Protein AF-A0A937NK43-F1 (afdb_monomer)

Sequence (71 aa):
MHRTFHFLPLTRSRKNEREHSSKSDRTEEQLADLKARLPKHSVPPAMLIELEELEEELERTRAEAAQESPQ

Mean predicted aligned error: 10.95 Å

Structure (mmCIF, N/CA/C/O backbone):
data_AF-A0A937NK43-F1
#
_entry.id   AF-A0A937NK43-F1
#
loop_
_atom_site.group_PDB
_atom_site.id
_atom_site.type_symbol
_atom_site.label_atom_id
_atom_site.label_alt_id
_atom_site.label_comp_id
_atom_site.label_asym_id
_atom_site.label_entity_id
_atom_site.label_seq_id
_atom_site.pdbx_PDB_ins_code
_atom_site.Cartn_x
_atom_site.Cartn_y
_atom_site.Cartn_z
_atom_site.occupancy
_atom_site.B_iso_or_equiv
_atom_site.auth_seq_id
_atom_site.auth_comp_id
_atom_site.auth_asym_id
_atom_site.auth_atom_id
_atom_site.pdbx_PDB_model_num
ATOM 1 N N . MET A 1 1 ? -23.814 2.774 50.549 1.00 45.31 1 MET A N 1
ATOM 2 C CA . MET A 1 1 ? -23.434 3.793 49.548 1.00 45.31 1 MET A CA 1
ATOM 3 C C . MET A 1 1 ? -23.207 3.087 48.222 1.00 45.31 1 MET A C 1
ATOM 5 O O . MET A 1 1 ? -22.22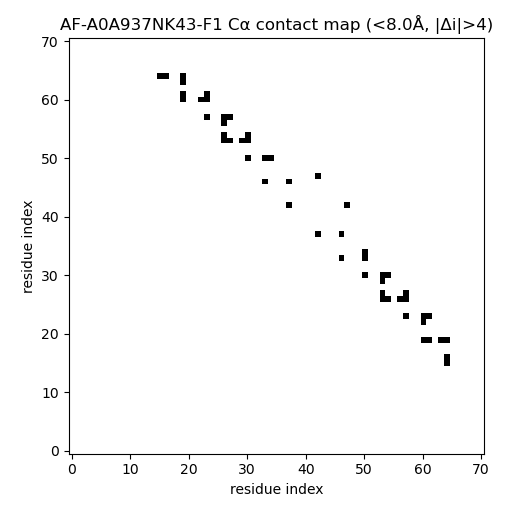0 2.380 48.108 1.00 45.31 1 MET A O 1
ATOM 9 N N . HIS A 1 2 ? -24.124 3.206 47.261 1.00 47.88 2 HIS A N 1
ATOM 10 C CA . HIS A 1 2 ? -23.970 2.602 45.933 1.00 47.88 2 HIS A CA 1
ATOM 11 C C . HIS A 1 2 ? -23.712 3.724 44.926 1.00 47.88 2 HIS A C 1
ATOM 13 O O . HIS A 1 2 ? -24.635 4.432 44.539 1.00 47.88 2 HIS A O 1
ATOM 19 N N . ARG A 1 3 ? -22.444 3.937 44.553 1.00 51.25 3 ARG A N 1
ATOM 20 C CA . ARG A 1 3 ? -22.093 4.797 43.414 1.00 51.25 3 ARG A CA 1
ATOM 21 C C . ARG A 1 3 ? -22.273 3.957 42.160 1.00 51.25 3 ARG A C 1
ATOM 23 O O . ARG A 1 3 ? -21.369 3.237 41.755 1.00 51.25 3 ARG A O 1
ATOM 30 N N . THR A 1 4 ? -23.464 4.025 41.584 1.00 56.91 4 THR A N 1
ATOM 31 C CA . THR A 1 4 ? -23.707 3.603 40.208 1.00 56.91 4 THR A CA 1
ATOM 32 C C . THR A 1 4 ? -22.888 4.516 39.302 1.00 56.91 4 THR A C 1
ATOM 34 O O . THR A 1 4 ? -23.265 5.659 39.042 1.00 56.91 4 THR A O 1
ATOM 37 N N . PHE A 1 5 ? -21.723 4.033 38.878 1.00 54.66 5 PHE A N 1
ATOM 38 C CA . PHE A 1 5 ? -20.990 4.620 37.766 1.00 54.66 5 PHE A CA 1
ATOM 39 C C . PHE A 1 5 ? -21.835 4.411 36.508 1.00 54.66 5 PHE A C 1
ATOM 41 O O . PHE A 1 5 ? -21.817 3.345 35.901 1.00 54.66 5 PHE A O 1
ATOM 48 N N . HIS A 1 6 ? -22.615 5.426 36.139 1.00 59.09 6 HIS A N 1
ATOM 49 C CA . HIS A 1 6 ? -23.166 5.526 34.796 1.00 59.09 6 HIS A CA 1
ATOM 50 C C . HIS A 1 6 ? -22.017 5.876 33.856 1.00 59.09 6 HIS A C 1
ATOM 52 O O . HIS A 1 6 ? -21.701 7.043 33.632 1.00 59.09 6 HIS A O 1
ATOM 58 N N . PHE A 1 7 ? -21.356 4.841 33.351 1.00 54.41 7 PHE A N 1
ATOM 59 C CA . PHE A 1 7 ? -20.459 4.965 32.218 1.00 54.41 7 PHE A CA 1
ATOM 60 C C . PHE A 1 7 ? -21.345 5.154 30.981 1.00 54.41 7 PHE A C 1
ATOM 62 O O . PHE A 1 7 ? -21.930 4.203 30.471 1.00 54.41 7 PHE A O 1
ATOM 69 N N . LEU A 1 8 ? -21.554 6.408 30.574 1.00 56.69 8 LEU A N 1
ATOM 70 C CA . LEU A 1 8 ? -22.165 6.723 29.284 1.00 56.69 8 LEU A CA 1
ATOM 71 C C . LEU A 1 8 ? -21.151 6.336 28.197 1.00 56.69 8 LEU A C 1
ATOM 73 O O . LEU A 1 8 ? -20.072 6.935 28.174 1.00 56.69 8 LEU A O 1
ATOM 77 N N . PRO A 1 9 ? -21.446 5.377 27.302 1.00 54.69 9 PRO A N 1
ATOM 78 C CA . PRO A 1 9 ? -20.546 5.095 26.199 1.00 54.69 9 PRO A CA 1
ATOM 79 C C . PRO A 1 9 ? -20.543 6.290 25.239 1.00 54.69 9 PRO A C 1
ATOM 81 O O . PRO A 1 9 ? -21.581 6.726 24.736 1.00 54.69 9 PRO A O 1
ATOM 84 N N . LEU A 1 10 ? -19.347 6.841 25.036 1.00 52.81 10 LEU A N 1
ATOM 85 C CA . LEU A 1 10 ? -19.034 7.892 24.078 1.00 52.81 10 LEU A CA 1
ATOM 86 C C . LEU A 1 10 ? -19.491 7.457 22.681 1.00 52.81 10 LEU A C 1
ATOM 88 O O . LEU A 1 10 ? -18.861 6.619 22.045 1.00 52.81 10 LEU A O 1
ATOM 92 N N . THR A 1 11 ? -20.547 8.070 22.153 1.00 55.78 11 THR A N 1
ATOM 93 C CA . THR A 1 11 ? -20.885 7.951 20.732 1.00 55.78 11 THR A CA 1
ATOM 94 C C . THR A 1 11 ? -19.951 8.839 19.908 1.00 55.78 11 THR A C 1
ATOM 96 O O . THR A 1 11 ? -20.319 9.933 19.482 1.00 55.78 11 THR A O 1
ATOM 99 N N . ARG A 1 12 ? -18.727 8.371 19.681 1.00 48.84 12 ARG A N 1
ATOM 100 C CA . ARG A 1 12 ? -17.885 8.769 18.546 1.00 48.84 12 ARG A CA 1
ATOM 101 C C . ARG A 1 12 ? -17.820 7.523 17.661 1.00 48.84 12 ARG A C 1
ATOM 103 O O . ARG A 1 12 ? -17.531 6.465 18.174 1.00 48.84 12 ARG A O 1
ATOM 110 N N . SER A 1 13 ? -18.100 7.489 16.372 1.00 44.47 13 SER A N 1
ATOM 111 C CA . SER A 1 13 ? -18.582 8.450 15.395 1.00 44.47 13 SER A CA 1
ATOM 112 C C . SER A 1 13 ? -18.888 7.572 14.176 1.00 44.47 13 SER A C 1
ATOM 114 O O . SER A 1 13 ? -17.967 7.049 13.560 1.00 44.47 13 SER A O 1
ATOM 116 N N . ARG A 1 14 ? -20.163 7.388 13.799 1.00 54.22 14 ARG A N 1
ATOM 117 C CA . ARG A 1 14 ? -20.563 6.563 12.629 1.00 54.22 14 ARG A CA 1
ATOM 118 C C . ARG A 1 14 ? -19.973 7.041 11.286 1.00 54.22 14 ARG A C 1
ATOM 120 O O . ARG A 1 14 ? -20.236 6.439 10.250 1.00 54.22 14 ARG A O 1
ATOM 127 N N . LYS A 1 15 ? -19.241 8.161 11.281 1.00 53.50 15 LYS A N 1
ATOM 128 C CA . LYS A 1 15 ? -18.565 8.704 10.100 1.00 53.50 15 LYS A CA 1
ATOM 129 C C . LYS A 1 15 ? -17.210 8.049 9.825 1.00 53.50 15 LYS A C 1
ATOM 131 O O . LYS A 1 15 ? -16.811 8.045 8.672 1.00 53.50 15 LYS A O 1
ATOM 136 N N . ASN A 1 16 ? -16.540 7.480 10.824 1.00 56.12 16 ASN A N 1
ATOM 137 C CA . ASN A 1 16 ? -15.160 7.016 10.671 1.00 56.12 16 ASN A CA 1
ATOM 138 C C . ASN A 1 16 ? -15.091 5.697 9.880 1.00 56.12 16 ASN A C 1
ATOM 140 O O . ASN A 1 16 ? -14.286 5.568 8.966 1.00 56.12 16 ASN A O 1
ATOM 144 N N . GLU A 1 17 ? -16.018 4.767 10.128 1.00 56.09 17 GLU A N 1
ATOM 145 C CA . GLU A 1 17 ? -16.060 3.444 9.477 1.00 56.09 17 GLU A CA 1
ATOM 146 C C . GLU A 1 17 ? -16.088 3.508 7.937 1.00 56.09 17 GLU A C 1
ATOM 148 O O . GLU A 1 17 ? -15.428 2.714 7.269 1.00 56.09 17 GLU A O 1
ATOM 153 N N . ARG A 1 18 ? -16.809 4.477 7.350 1.00 59.72 18 ARG A N 1
ATOM 154 C CA . ARG A 1 18 ? -16.873 4.635 5.882 1.00 59.72 18 ARG A CA 1
ATOM 155 C C . ARG A 1 18 ? -15.595 5.225 5.295 1.00 59.72 18 ARG A C 1
ATOM 157 O O . ARG A 1 18 ? -15.233 4.881 4.176 1.00 59.72 18 ARG A O 1
ATOM 164 N N . GLU A 1 19 ? -14.938 6.107 6.042 1.00 61.59 19 GLU A N 1
ATOM 165 C CA . GLU A 1 19 ? -13.706 6.775 5.617 1.00 61.59 19 GLU A CA 1
ATOM 166 C C . GLU A 1 19 ? -12.496 5.841 5.717 1.00 61.59 19 GLU A C 1
ATOM 168 O O . GLU A 1 19 ? -11.585 5.932 4.900 1.00 61.59 19 GLU A O 1
ATOM 173 N N . HIS A 1 20 ? -12.476 4.932 6.698 1.00 67.44 20 HIS A N 1
ATOM 174 C CA . HIS A 1 20 ? -11.435 3.906 6.788 1.00 67.44 20 HIS A CA 1
ATOM 175 C C . HIS A 1 20 ? -11.599 2.848 5.691 1.00 67.44 20 HIS A C 1
ATOM 177 O O . HIS A 1 20 ? -10.615 2.512 5.040 1.00 67.44 20 HIS A O 1
ATOM 183 N N . SER A 1 21 ? -12.833 2.398 5.415 1.00 71.62 21 SER A N 1
ATOM 184 C CA . SER A 1 21 ? -13.107 1.452 4.320 1.00 71.62 21 SER A CA 1
ATOM 185 C C . SER A 1 21 ? -12.653 2.004 2.967 1.00 71.62 21 SER A C 1
ATOM 187 O O . SER A 1 21 ? -11.906 1.340 2.261 1.00 71.62 21 SER A O 1
ATOM 189 N N . SER A 1 22 ? -13.026 3.244 2.629 1.00 77.50 22 SER A N 1
ATOM 190 C CA . SER A 1 22 ? -12.695 3.829 1.322 1.00 77.50 22 SER A CA 1
ATOM 191 C C . SER A 1 22 ? -11.196 4.059 1.114 1.00 77.50 22 SER A C 1
ATOM 193 O O . SER A 1 22 ? -10.708 3.963 -0.013 1.00 77.50 22 SER A O 1
ATOM 195 N N . LYS A 1 23 ? -10.452 4.352 2.188 1.00 80.25 23 LYS A N 1
ATOM 196 C CA . LYS A 1 23 ? -8.988 4.446 2.143 1.00 80.25 23 LYS A CA 1
ATOM 197 C C . LYS A 1 23 ? -8.348 3.076 1.958 1.00 80.25 23 LYS A C 1
ATOM 199 O O . LYS A 1 23 ? -7.510 2.943 1.076 1.00 80.25 23 LYS A O 1
ATOM 204 N N . SER A 1 24 ? -8.779 2.069 2.723 1.00 83.00 24 SER A N 1
ATOM 205 C CA . SER A 1 24 ? -8.285 0.698 2.562 1.00 83.00 24 SER A CA 1
ATOM 206 C C . SER A 1 24 ? -8.512 0.181 1.142 1.00 83.00 24 SER A C 1
ATOM 208 O O . SER A 1 24 ? -7.559 -0.278 0.526 1.00 83.00 24 SER A O 1
ATOM 210 N N . ASP A 1 25 ? -9.715 0.349 0.586 1.00 86.69 25 ASP A N 1
ATOM 211 C CA . ASP A 1 25 ? -10.049 -0.116 -0.768 1.00 86.69 25 ASP A CA 1
ATOM 212 C C . ASP A 1 25 ? -9.129 0.503 -1.837 1.00 86.69 25 ASP A C 1
ATOM 214 O O . ASP A 1 25 ? -8.638 -0.184 -2.735 1.00 86.69 25 ASP A O 1
ATOM 218 N N . ARG A 1 26 ? -8.839 1.805 -1.720 1.00 88.38 26 ARG A N 1
ATOM 219 C CA . ARG A 1 26 ? -7.944 2.510 -2.645 1.00 88.38 26 ARG A CA 1
ATOM 220 C C . ARG A 1 26 ? -6.502 2.008 -2.546 1.00 88.38 26 ARG A C 1
ATOM 222 O O . ARG A 1 26 ? -5.860 1.807 -3.576 1.00 88.38 26 ARG A O 1
ATOM 229 N N . THR A 1 27 ? -5.994 1.812 -1.332 1.00 89.25 27 THR A N 1
ATOM 230 C CA . THR A 1 27 ? -4.634 1.302 -1.116 1.00 89.25 27 THR A CA 1
ATOM 231 C C . THR A 1 27 ? -4.500 -0.137 -1.630 1.00 89.25 27 THR A C 1
ATOM 233 O O . THR A 1 27 ? -3.488 -0.474 -2.240 1.00 89.25 27 THR A O 1
ATOM 236 N N . GLU A 1 28 ? -5.536 -0.974 -1.481 1.00 89.44 28 GLU A N 1
ATOM 237 C CA . GLU A 1 28 ? -5.574 -2.329 -2.059 1.00 89.44 28 GLU A CA 1
ATOM 238 C C . GLU A 1 28 ? -5.529 -2.316 -3.589 1.00 89.44 28 GLU A C 1
ATOM 240 O O . GLU A 1 28 ? -4.801 -3.111 -4.188 1.00 89.44 28 GLU A O 1
ATOM 245 N N . GLU A 1 29 ? -6.264 -1.405 -4.229 1.00 93.25 29 GLU A N 1
ATOM 246 C CA . GLU A 1 29 ? -6.251 -1.249 -5.685 1.00 93.25 29 GLU A CA 1
ATOM 247 C C . GLU A 1 29 ? -4.858 -0.842 -6.192 1.00 93.25 29 GLU A C 1
ATOM 249 O O . GLU A 1 29 ? -4.331 -1.450 -7.126 1.00 93.25 29 GLU A O 1
ATOM 254 N N . GLN A 1 30 ? -4.219 0.128 -5.530 1.00 91.44 30 GLN A N 1
ATOM 255 C CA . GLN A 1 30 ? -2.856 0.560 -5.859 1.00 91.44 30 GLN A CA 1
ATOM 256 C C . GLN A 1 30 ? -1.837 -0.568 -5.672 1.00 91.44 30 GLN A C 1
ATOM 258 O O . GLN A 1 30 ? -0.94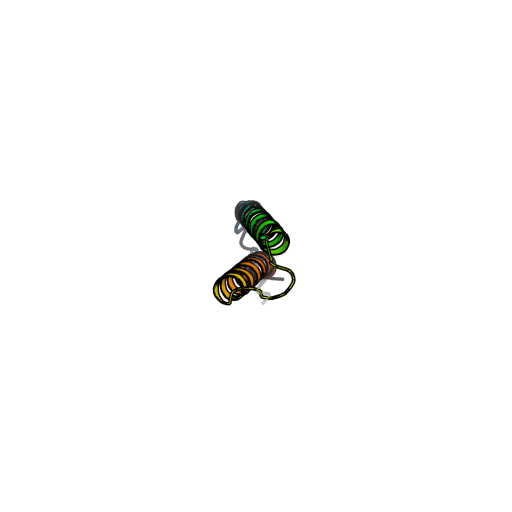5 -0.745 -6.504 1.00 91.44 30 GLN A O 1
ATOM 263 N N . LEU A 1 31 ? -1.993 -1.366 -4.614 1.00 91.38 31 LEU A N 1
ATOM 264 C CA . LEU A 1 31 ? -1.151 -2.524 -4.344 1.00 91.38 31 LEU A CA 1
ATOM 265 C C . LEU A 1 31 ? -1.313 -3.606 -5.422 1.00 91.38 31 LEU A C 1
ATOM 267 O O . LEU A 1 31 ? -0.323 -4.180 -5.875 1.00 91.38 31 LEU A O 1
ATOM 271 N N . ALA A 1 32 ? -2.547 -3.890 -5.841 1.00 91.50 32 ALA A N 1
ATOM 272 C CA . ALA A 1 32 ? -2.841 -4.873 -6.878 1.00 91.50 32 ALA A CA 1
ATOM 273 C C . ALA A 1 32 ? -2.278 -4.449 -8.241 1.00 91.50 32 ALA A C 1
ATOM 275 O O . ALA A 1 32 ? -1.656 -5.266 -8.925 1.00 91.50 32 ALA A O 1
ATOM 276 N N . ASP A 1 33 ? -2.436 -3.175 -8.606 1.00 92.81 33 ASP A N 1
ATOM 277 C CA . ASP A 1 33 ? -1.857 -2.611 -9.827 1.00 92.81 33 ASP A CA 1
ATOM 278 C C . ASP A 1 33 ? -0.324 -2.678 -9.801 1.00 92.81 33 ASP A C 1
ATOM 280 O O . ASP A 1 33 ? 0.294 -3.219 -10.721 1.00 92.81 33 ASP A O 1
ATOM 284 N N . LEU A 1 34 ? 0.294 -2.229 -8.700 1.00 90.12 34 LEU A N 1
ATOM 285 C CA . LEU A 1 34 ? 1.742 -2.286 -8.506 1.00 90.12 34 LEU A CA 1
ATOM 286 C C . LEU A 1 34 ? 2.273 -3.719 -8.615 1.00 90.12 34 LEU A C 1
ATOM 288 O O . LEU A 1 34 ? 3.237 -3.951 -9.343 1.00 90.12 34 LEU A O 1
ATOM 292 N N . LYS A 1 35 ? 1.608 -4.690 -7.974 1.00 87.94 35 LYS A N 1
ATOM 293 C CA . LYS A 1 35 ? 1.954 -6.119 -8.053 1.00 87.94 35 LYS A CA 1
ATOM 294 C C . LYS A 1 35 ? 1.804 -6.680 -9.469 1.00 87.94 35 LYS A C 1
ATOM 296 O O . LYS A 1 35 ? 2.623 -7.502 -9.881 1.00 87.94 35 LYS A O 1
ATOM 301 N N . ALA A 1 36 ? 0.808 -6.227 -10.230 1.00 91.62 36 ALA A N 1
ATOM 302 C CA . ALA A 1 36 ? 0.583 -6.664 -11.606 1.00 91.62 36 ALA A CA 1
ATOM 303 C C . ALA A 1 36 ? 1.652 -6.144 -12.586 1.00 91.62 36 ALA A C 1
ATOM 305 O O . ALA A 1 36 ? 2.008 -6.855 -13.529 1.00 91.62 36 ALA A O 1
ATOM 306 N N . ARG A 1 37 ? 2.201 -4.941 -12.355 1.00 91.00 37 ARG A N 1
ATOM 307 C CA . ARG A 1 37 ? 3.278 -4.357 -13.183 1.00 91.00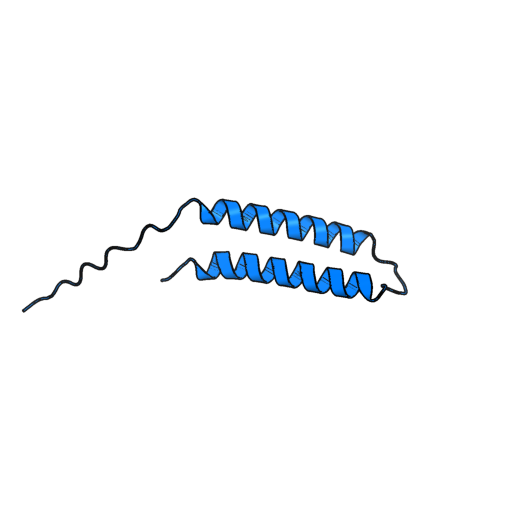 37 ARG A CA 1
ATOM 308 C C . ARG A 1 37 ? 4.688 -4.839 -12.829 1.00 91.00 37 ARG A C 1
ATOM 310 O O . ARG A 1 37 ? 5.640 -4.438 -13.503 1.00 91.00 37 ARG A O 1
ATOM 317 N N . LEU A 1 38 ? 4.855 -5.683 -11.805 1.00 86.62 38 LEU A N 1
ATOM 318 C CA . LEU A 1 38 ? 6.185 -6.111 -11.370 1.00 86.62 38 LEU A CA 1
ATOM 319 C C . LEU A 1 38 ? 6.909 -6.943 -12.446 1.00 86.62 38 LEU A C 1
ATOM 321 O O . LEU A 1 38 ? 6.377 -7.940 -12.945 1.00 86.62 38 LEU A O 1
ATOM 325 N N . PRO A 1 39 ? 8.166 -6.604 -12.773 1.00 87.69 39 PRO A N 1
ATOM 326 C CA . PRO A 1 39 ? 8.986 -7.412 -13.668 1.00 87.69 39 PRO A CA 1
ATOM 327 C C . PRO A 1 39 ? 9.396 -8.746 -13.019 1.00 87.69 39 PRO A C 1
ATOM 329 O O . PRO A 1 39 ? 9.874 -8.794 -11.889 1.00 87.69 39 PRO A O 1
ATOM 332 N N . LYS A 1 40 ? 9.295 -9.844 -13.782 1.00 81.31 40 LYS A N 1
ATOM 333 C CA . LYS A 1 40 ? 9.523 -11.235 -13.324 1.00 81.31 40 LYS A CA 1
ATOM 334 C C . LYS A 1 40 ? 10.892 -11.537 -12.709 1.00 81.31 40 LYS A C 1
ATOM 336 O O . LYS A 1 40 ? 11.014 -12.505 -11.966 1.00 81.31 40 LYS A O 1
ATOM 341 N N . HIS A 1 41 ? 11.929 -10.800 -13.097 1.00 81.88 41 HIS A N 1
ATOM 342 C CA . HIS A 1 41 ? 13.316 -11.193 -12.823 1.00 81.88 41 HIS A CA 1
ATOM 343 C C . HIS A 1 41 ? 14.105 -10.167 -12.011 1.00 81.88 41 HIS A C 1
ATOM 345 O O . HIS A 1 41 ? 15.127 -10.515 -11.432 1.00 81.88 41 HIS A O 1
ATOM 351 N N . SER A 1 42 ? 13.661 -8.912 -11.965 1.00 83.75 42 SER A N 1
ATOM 352 C CA . SER A 1 42 ? 14.367 -7.861 -11.237 1.00 83.75 42 SER A CA 1
ATOM 353 C C . SER A 1 42 ? 13.387 -6.761 -10.879 1.00 83.75 42 SER A C 1
ATOM 355 O O . SER A 1 42 ? 13.127 -5.872 -11.687 1.00 83.75 42 SER A O 1
ATOM 357 N N . VAL A 1 43 ? 12.808 -6.860 -9.684 1.00 87.00 43 VAL A N 1
ATOM 358 C CA . VAL A 1 43 ? 11.961 -5.798 -9.150 1.00 87.00 43 VAL A CA 1
ATOM 359 C C . VAL A 1 43 ? 12.862 -4.620 -8.771 1.00 87.00 43 VAL A C 1
ATOM 361 O O . VAL A 1 43 ? 13.786 -4.805 -7.975 1.00 87.00 43 VAL A O 1
ATOM 364 N N . PRO A 1 44 ? 12.642 -3.421 -9.336 1.00 91.38 44 PRO A N 1
ATOM 365 C CA . PRO A 1 44 ? 13.410 -2.244 -8.967 1.00 91.38 44 PRO A CA 1
ATOM 366 C C . PRO A 1 44 ? 13.252 -1.943 -7.470 1.00 91.38 44 PRO A C 1
ATOM 368 O O . PRO A 1 44 ? 12.128 -2.006 -6.971 1.00 91.38 44 PRO A O 1
ATOM 371 N N . PRO A 1 45 ? 14.319 -1.527 -6.763 1.00 91.25 45 PRO A N 1
ATOM 372 C CA . PRO A 1 45 ? 14.231 -1.154 -5.349 1.00 91.25 45 PRO A CA 1
ATOM 373 C C . PRO A 1 45 ? 13.151 -0.104 -5.069 1.00 91.25 45 PRO A C 1
ATOM 375 O O . PRO A 1 45 ? 12.455 -0.194 -4.069 1.00 91.25 45 PRO A O 1
ATOM 378 N N . ALA A 1 46 ? 12.949 0.842 -5.992 1.00 90.88 46 ALA A N 1
ATOM 379 C CA . ALA A 1 46 ? 11.891 1.844 -5.884 1.00 90.88 46 ALA A CA 1
ATOM 380 C C . ALA A 1 46 ? 10.477 1.233 -5.837 1.00 90.88 46 ALA A C 1
ATOM 382 O O . ALA A 1 46 ? 9.647 1.707 -5.075 1.00 90.88 46 ALA A O 1
ATOM 383 N N . MET A 1 47 ? 10.213 0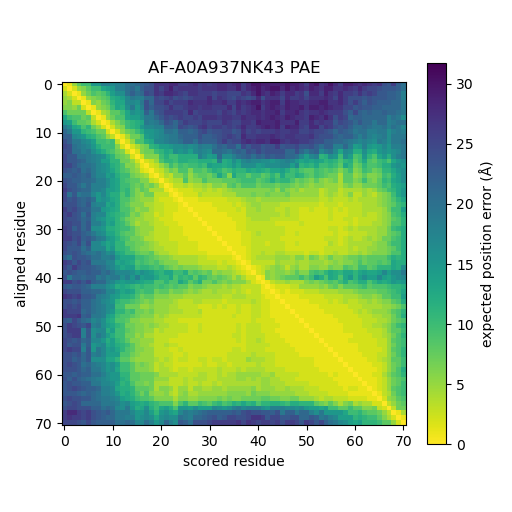.165 -6.604 1.00 90.00 47 MET A N 1
ATOM 384 C CA . MET A 1 47 ? 8.915 -0.525 -6.572 1.00 90.00 47 MET A CA 1
ATOM 385 C C . MET A 1 47 ? 8.736 -1.369 -5.306 1.00 90.00 47 MET A C 1
ATOM 387 O O . MET A 1 47 ? 7.606 -1.566 -4.881 1.00 90.00 47 MET A O 1
ATOM 391 N N . LEU A 1 48 ? 9.824 -1.881 -4.718 1.00 91.25 48 LEU A N 1
ATOM 392 C CA . LEU A 1 48 ? 9.770 -2.589 -3.432 1.00 91.25 48 LEU A CA 1
ATOM 393 C C . LEU A 1 48 ? 9.427 -1.631 -2.290 1.00 91.25 48 LEU A C 1
ATOM 395 O O . LEU A 1 48 ? 8.571 -1.949 -1.478 1.00 91.25 48 LEU A O 1
ATOM 399 N N . ILE A 1 49 ? 10.041 -0.447 -2.282 1.00 94.00 49 ILE A N 1
ATOM 400 C CA . ILE A 1 49 ? 9.733 0.607 -1.308 1.00 94.00 49 ILE A CA 1
ATOM 401 C C . ILE A 1 49 ? 8.266 1.033 -1.439 1.00 94.00 49 ILE A C 1
ATOM 403 O O . ILE A 1 49 ? 7.549 1.054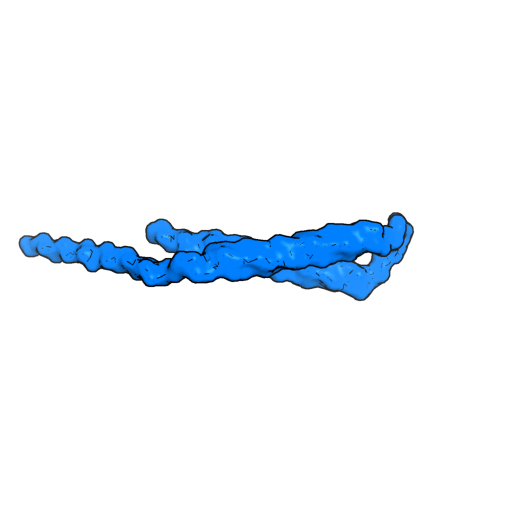 -0.449 1.00 94.00 49 ILE A O 1
ATOM 407 N N . GLU A 1 50 ? 7.794 1.288 -2.666 1.00 93.25 50 GLU A N 1
ATOM 408 C CA . GLU A 1 50 ? 6.387 1.636 -2.928 1.00 93.25 50 GLU A CA 1
ATOM 409 C C . GLU A 1 50 ? 5.427 0.529 -2.447 1.00 93.25 50 GLU A C 1
ATOM 411 O O . GLU A 1 50 ? 4.355 0.810 -1.917 1.00 93.25 50 GLU A O 1
ATOM 416 N N . LEU A 1 51 ? 5.824 -0.739 -2.592 1.00 92.75 51 LEU A N 1
ATOM 417 C CA . LEU A 1 51 ? 5.085 -1.894 -2.081 1.00 92.75 51 LEU A CA 1
ATOM 418 C C . LEU A 1 51 ? 4.981 -1.887 -0.556 1.00 92.75 51 LEU A C 1
ATOM 420 O O . LEU A 1 51 ? 3.878 -2.007 -0.031 1.00 92.75 51 LEU A O 1
ATOM 424 N N . GLU A 1 52 ? 6.116 -1.754 0.129 1.00 94.06 52 GLU A N 1
ATOM 425 C CA . GLU A 1 52 ? 6.190 -1.741 1.592 1.00 94.06 52 GLU A CA 1
ATOM 426 C C . GLU A 1 52 ? 5.381 -0.576 2.178 1.00 94.06 52 GLU A C 1
ATOM 428 O O . GLU A 1 52 ? 4.618 -0.773 3.121 1.00 94.06 52 GLU A O 1
ATOM 433 N N . GLU A 1 53 ? 5.465 0.613 1.573 1.00 94.69 53 GLU A N 1
ATOM 434 C CA . GLU A 1 53 ? 4.694 1.791 1.985 1.00 94.69 53 GLU A CA 1
ATOM 435 C C . GLU A 1 53 ? 3.178 1.569 1.854 1.00 94.69 53 GLU A C 1
ATOM 437 O O . GLU A 1 53 ? 2.427 1.858 2.789 1.00 94.69 53 GLU A O 1
ATOM 442 N N . LEU A 1 54 ? 2.719 1.019 0.722 1.00 93.12 54 LEU A N 1
ATOM 443 C CA . LEU A 1 54 ? 1.299 0.718 0.500 1.00 93.12 54 LEU A CA 1
ATOM 444 C C . LEU A 1 54 ? 0.792 -0.386 1.443 1.00 93.12 54 LEU A C 1
ATOM 446 O O . LEU A 1 54 ? -0.339 -0.315 1.927 1.00 93.12 54 LEU A O 1
ATOM 450 N N . GLU A 1 55 ? 1.606 -1.406 1.724 1.00 92.94 55 GLU A N 1
ATOM 451 C CA . GLU A 1 55 ? 1.258 -2.469 2.676 1.00 92.94 55 GLU A CA 1
ATOM 452 C C . GLU A 1 55 ? 1.164 -1.934 4.113 1.00 92.94 55 GLU A C 1
ATOM 454 O O . GLU A 1 55 ? 0.212 -2.262 4.827 1.00 92.94 55 GLU A O 1
ATOM 459 N N . GLU A 1 56 ? 2.084 -1.057 4.520 1.00 93.88 56 GLU A N 1
ATOM 460 C CA . GLU A 1 56 ? 2.059 -0.421 5.838 1.00 93.88 56 GLU A CA 1
ATOM 461 C C . GLU A 1 56 ? 0.867 0.541 5.995 1.00 93.88 56 GLU A C 1
ATOM 463 O O . GLU A 1 56 ? 0.201 0.544 7.033 1.00 93.88 56 GLU A O 1
ATOM 468 N N . GLU A 1 57 ? 0.547 1.345 4.976 1.00 91.69 57 GLU A N 1
ATOM 469 C CA . GLU A 1 57 ? -0.601 2.263 5.006 1.00 91.69 57 GLU A CA 1
ATOM 470 C C . GLU A 1 57 ? -1.934 1.508 5.128 1.00 91.69 57 GLU A C 1
ATOM 472 O O . GLU A 1 57 ? -2.826 1.906 5.892 1.00 91.69 57 GLU A O 1
ATOM 477 N N . LEU A 1 58 ? -2.053 0.378 4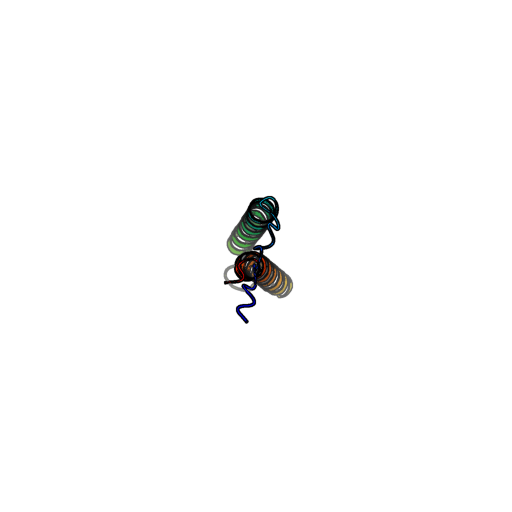.428 1.00 89.75 58 LEU A N 1
ATOM 478 C CA . LEU A 1 58 ? -3.190 -0.525 4.546 1.00 89.75 58 LEU A CA 1
ATOM 479 C C . LEU A 1 58 ? -3.316 -1.073 5.971 1.00 89.75 58 LEU A C 1
ATOM 481 O O . LEU A 1 58 ? -4.402 -1.039 6.558 1.00 89.75 58 LEU A O 1
ATOM 485 N N . GLU A 1 59 ? -2.217 -1.588 6.524 1.00 90.19 59 GLU A N 1
ATOM 486 C CA . GLU A 1 59 ? -2.192 -2.151 7.871 1.00 90.19 59 GLU A CA 1
ATOM 487 C C . GLU A 1 59 ? -2.554 -1.095 8.914 1.00 90.19 59 GLU A C 1
ATOM 489 O O . GLU A 1 59 ? -3.409 -1.352 9.761 1.00 90.19 59 GLU A O 1
ATOM 494 N N . ARG A 1 60 ? -1.999 0.116 8.810 1.00 88.44 60 ARG A N 1
ATOM 495 C CA . ARG A 1 60 ? -2.345 1.245 9.684 1.00 88.44 60 ARG A CA 1
ATOM 496 C C . ARG A 1 60 ? -3.822 1.594 9.590 1.00 88.44 60 ARG A C 1
ATOM 498 O O . ARG A 1 60 ? -4.480 1.682 10.620 1.00 88.44 60 ARG A O 1
ATOM 505 N N . THR A 1 61 ? -4.372 1.714 8.384 1.00 87.56 61 THR A N 1
ATOM 506 C CA . THR A 1 61 ? -5.793 2.047 8.193 1.00 87.56 61 THR A CA 1
ATOM 507 C C . THR A 1 61 ? -6.709 0.976 8.793 1.00 87.56 61 THR A C 1
ATOM 509 O O . THR A 1 61 ? -7.699 1.297 9.455 1.00 87.56 61 THR A O 1
ATOM 512 N N . ARG A 1 62 ? -6.362 -0.306 8.620 1.00 85.19 62 ARG A N 1
ATOM 513 C CA . ARG A 1 62 ? -7.090 -1.437 9.216 1.00 85.19 62 ARG A CA 1
ATOM 514 C C . ARG A 1 62 ? -6.939 -1.478 10.736 1.00 85.19 62 ARG A C 1
ATOM 516 O O . ARG A 1 62 ? -7.910 -1.755 11.437 1.00 85.19 62 ARG A O 1
ATOM 523 N N . ALA A 1 63 ? -5.746 -1.194 11.249 1.00 85.56 63 ALA A N 1
ATOM 524 C CA . ALA A 1 63 ? -5.468 -1.136 12.676 1.00 85.56 63 ALA A CA 1
ATOM 525 C C . ALA A 1 63 ? -6.211 0.027 13.340 1.00 85.56 63 ALA A C 1
ATOM 527 O O . ALA A 1 63 ? -6.772 -0.166 14.409 1.00 85.56 63 ALA A O 1
ATOM 528 N N . GLU A 1 64 ? -6.280 1.196 12.708 1.00 82.50 64 GLU A N 1
ATOM 529 C CA . GLU A 1 64 ? -7.085 2.333 13.165 1.00 82.50 64 GLU A CA 1
ATOM 530 C C . GLU A 1 64 ? -8.573 1.972 13.209 1.00 82.50 64 GLU A C 1
ATOM 532 O O . GLU A 1 64 ? -9.223 2.175 14.234 1.00 82.50 64 GLU A O 1
ATOM 537 N N . ALA A 1 65 ? -9.091 1.333 12.154 1.00 79.31 65 ALA A N 1
ATOM 538 C CA . ALA A 1 65 ? -10.467 0.839 12.130 1.00 79.31 65 ALA A CA 1
ATOM 539 C C . ALA A 1 65 ? -10.747 -0.203 13.235 1.00 79.31 65 ALA A C 1
ATOM 541 O O . ALA A 1 65 ? -11.840 -0.228 13.798 1.00 79.31 65 ALA A O 1
ATOM 542 N N . ALA A 1 66 ? -9.764 -1.047 13.569 1.00 75.50 66 ALA A N 1
ATOM 543 C CA . ALA A 1 66 ? -9.879 -2.055 14.623 1.00 75.50 66 ALA A CA 1
ATOM 544 C C . ALA A 1 66 ? -9.702 -1.479 16.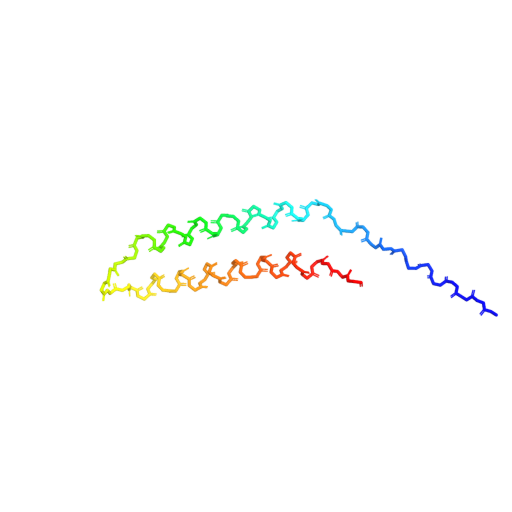044 1.00 75.50 66 ALA A C 1
ATOM 546 O O . ALA A 1 66 ? -10.376 -1.922 16.973 1.00 75.50 66 ALA A O 1
ATOM 547 N N . GLN A 1 67 ? -8.816 -0.495 16.229 1.00 67.19 67 GLN A N 1
ATOM 548 C CA . GLN A 1 67 ? -8.518 0.136 17.521 1.00 67.19 67 GLN A CA 1
ATOM 549 C C . GLN A 1 67 ? -9.579 1.164 17.944 1.00 67.19 67 GLN A C 1
ATOM 551 O O . GLN A 1 67 ? -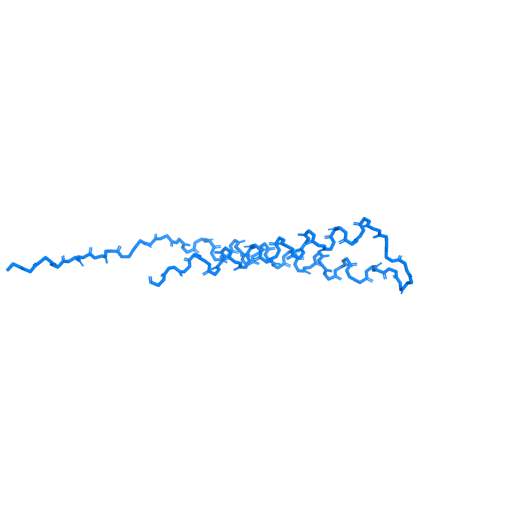9.723 1.427 19.137 1.00 67.19 67 GLN A O 1
ATOM 556 N N . GLU A 1 68 ? -10.376 1.700 17.012 1.00 56.50 68 GLU A N 1
ATOM 557 C CA . GLU A 1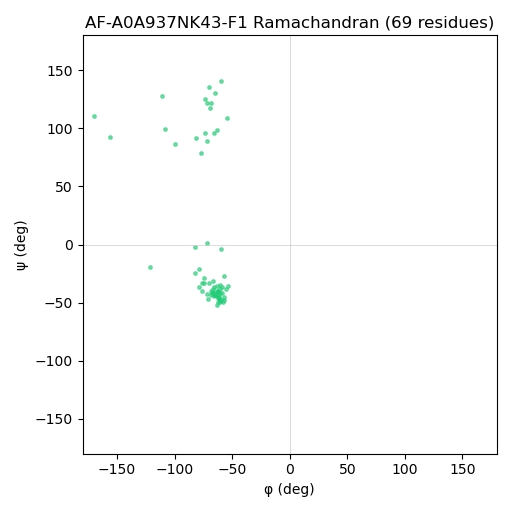 68 ? -11.542 2.543 17.329 1.00 56.50 68 GLU A CA 1
ATOM 558 C C . GLU A 1 68 ? -12.733 1.768 17.937 1.00 56.50 68 GLU A C 1
ATOM 560 O O . GLU A 1 68 ? -13.745 2.380 18.282 1.00 56.50 68 GLU A O 1
ATOM 565 N N . SER A 1 69 ? -12.613 0.452 18.150 1.00 43.69 69 SER A N 1
ATOM 566 C CA . SER A 1 69 ? -13.533 -0.331 18.988 1.00 43.69 69 SER A CA 1
ATOM 567 C C . SER A 1 69 ? -12.948 -0.565 20.392 1.00 43.69 69 SER A C 1
ATOM 569 O O . SER A 1 69 ? -12.334 -1.609 20.628 1.00 43.69 69 SER A O 1
ATOM 571 N N . PRO A 1 70 ? -13.131 0.354 21.362 1.00 47.69 70 PRO A N 1
ATOM 572 C CA . PRO A 1 70 ? -12.891 0.032 22.758 1.00 47.69 70 PRO A CA 1
ATOM 573 C C . PRO A 1 70 ? -14.035 -0.861 23.262 1.00 47.69 70 PRO A C 1
ATOM 575 O O . PRO A 1 70 ? -15.210 -0.509 23.136 1.00 47.69 70 PRO A O 1
ATOM 578 N N . GLN A 1 71 ? -13.670 -2.026 23.800 1.00 39.53 71 GLN A N 1
ATOM 579 C CA . GLN A 1 71 ? -14.531 -2.870 24.639 1.00 39.53 71 GLN A CA 1
ATOM 580 C C . GLN A 1 71 ? -14.951 -2.126 25.913 1.00 39.53 71 GLN A C 1
ATOM 582 O O . GLN A 1 71 ? -14.110 -1.367 26.453 1.00 39.53 71 GLN A O 1
#

Secondary structure (DSSP, 8-state):
-------------TTHHHHHHHHHHHHHHHHHHHHHT--SS---HHHHHHHHHHHHHHHHHHHHHHHT---

Radius of gyration: 19.52 Å; Cα contacts (8 Å, |Δi|>4): 26; chains: 1; bounding box: 38×20×63 Å

pLDDT: mean 76.07, std 17.38, range [39.53, 94.69]

Nearest PDB structures (foldseek):
  7rye-assembly1_G  TM=8.740E-01  e=1.980E+00  Salmonella enterica subsp. enterica serovar Typhimurium
  1y2o-assembly1_B  TM=8.321E-01  e=9.254E+00  Homo sapiens
  8gae-assembly1_C  TM=4.419E-01  e=3.166E+00  Homo sapiens
  6dkm-assembly2_D  TM=5.723E-01  e=9.254E+00  synthetic construct

Foldseek 3Di:
DDPPPPPDPDPPDVVLLVVLVVQLVVLVVVLVVLVVPADPPDGDPVSVVVNVVSVVSNVVSVVVSVVVDDD

Solvent-accessible surface area (backbone atoms only — not comparable to full-atom values): 4424 Å² total; per-residue (Å²): 138,82,83,79,79,80,77,75,81,76,89,76,56,93,65,52,66,60,57,37,49,57,50,36,55,52,36,51,52,54,47,52,52,54,62,70,69,55,53,96,86,64,69,53,69,70,60,51,51,54,47,53,50,40,53,50,53,35,50,49,40,53,47,52,63,57,64,74,60,77,130